Protein AF-H0EGD8-F1 (afdb_monomer)

Organism: Glarea lozoyensis (strain ATCC 74030 / MF5533) (NCBI:txid1104152)

Structure (mmCIF, N/CA/C/O backbone):
data_AF-H0EGD8-F1
#
_entry.id   AF-H0EGD8-F1
#
loop_
_atom_site.group_PDB
_atom_site.id
_atom_site.type_symbol
_atom_site.label_atom_id
_atom_site.label_alt_id
_atom_site.label_comp_id
_atom_site.label_asym_id
_atom_site.label_entity_id
_atom_site.label_seq_id
_atom_site.pdbx_PDB_ins_code
_atom_site.Cartn_x
_atom_site.Cartn_y
_atom_site.Cartn_z
_atom_site.occupancy
_atom_site.B_iso_or_equiv
_atom_site.auth_seq_id
_atom_site.auth_comp_id
_atom_site.auth_asym_id
_atom_site.auth_atom_id
_atom_site.pdbx_PDB_model_num
ATOM 1 N N . MET A 1 1 ? 21.017 7.243 -10.326 1.00 63.72 1 MET A N 1
ATOM 2 C CA . MET A 1 1 ? 20.415 5.896 -10.197 1.00 63.72 1 MET A CA 1
ATOM 3 C C . MET A 1 1 ? 19.038 5.908 -9.524 1.00 63.72 1 MET A C 1
ATOM 5 O O . MET A 1 1 ? 18.201 5.134 -9.951 1.00 63.72 1 MET A O 1
ATOM 9 N N . ALA A 1 2 ? 18.742 6.806 -8.571 1.00 82.00 2 ALA A N 1
ATOM 10 C CA . ALA A 1 2 ? 17.422 6.870 -7.914 1.00 82.00 2 ALA A CA 1
ATOM 11 C C . ALA A 1 2 ? 16.280 7.495 -8.754 1.00 82.00 2 ALA A C 1
ATOM 13 O O . ALA A 1 2 ? 15.113 7.312 -8.425 1.00 82.00 2 ALA A O 1
ATOM 14 N N . GLN A 1 3 ? 16.592 8.212 -9.843 1.00 90.56 3 GLN A N 1
ATOM 15 C CA . GLN A 1 3 ? 15.605 8.987 -10.611 1.00 90.56 3 GLN A CA 1
ATOM 16 C C . GLN A 1 3 ? 14.379 8.183 -11.094 1.00 90.56 3 GLN A C 1
ATOM 18 O O . GLN A 1 3 ? 13.272 8.695 -10.941 1.00 90.56 3 GLN A O 1
ATOM 23 N N . PRO A 1 4 ? 14.511 6.951 -11.636 1.00 91.44 4 PRO A N 1
ATOM 24 C CA . PRO A 1 4 ? 13.342 6.174 -12.057 1.00 91.44 4 PRO A CA 1
ATOM 25 C C . PRO A 1 4 ? 12.399 5.848 -10.893 1.00 91.44 4 PRO A C 1
ATOM 27 O O . PRO A 1 4 ? 11.186 5.963 -11.035 1.00 91.44 4 PRO A O 1
ATOM 30 N N . TRP A 1 5 ? 12.958 5.511 -9.726 1.00 90.44 5 TRP A N 1
ATOM 31 C CA . TRP A 1 5 ? 12.181 5.287 -8.508 1.00 90.44 5 TRP A CA 1
ATOM 32 C C . TRP A 1 5 ? 11.490 6.573 -8.041 1.00 90.44 5 TRP A C 1
ATOM 34 O O . TRP A 1 5 ? 10.281 6.550 -7.828 1.00 90.44 5 TRP A O 1
ATOM 44 N N . CYS A 1 6 ? 12.207 7.701 -7.965 1.00 90.81 6 CYS A N 1
ATOM 45 C CA . CYS A 1 6 ? 11.613 8.983 -7.574 1.00 90.81 6 CYS A CA 1
ATOM 46 C C . CYS A 1 6 ? 10.457 9.383 -8.497 1.00 90.81 6 CYS A C 1
ATOM 48 O O . CYS A 1 6 ? 9.401 9.785 -8.020 1.00 90.81 6 CYS A O 1
ATOM 50 N N . ASN A 1 7 ? 10.638 9.249 -9.814 1.00 94.44 7 ASN A N 1
ATOM 51 C CA . ASN A 1 7 ? 9.605 9.596 -10.789 1.00 94.44 7 ASN A CA 1
ATOM 52 C C . ASN A 1 7 ? 8.349 8.738 -10.612 1.00 94.44 7 ASN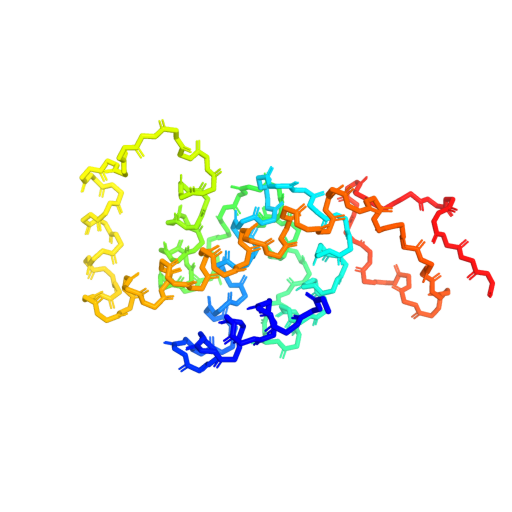 A C 1
ATOM 54 O O . ASN A 1 7 ? 7.246 9.268 -10.685 1.00 94.44 7 ASN A O 1
ATOM 58 N N . LEU A 1 8 ? 8.510 7.435 -10.355 1.00 93.81 8 LEU A N 1
ATOM 59 C CA . LEU A 1 8 ? 7.382 6.542 -10.111 1.00 93.81 8 LEU A CA 1
ATOM 60 C C . LEU A 1 8 ? 6.631 6.922 -8.827 1.00 93.81 8 LEU A C 1
ATOM 62 O O . LEU A 1 8 ? 5.413 7.040 -8.863 1.00 93.81 8 LEU A O 1
ATOM 66 N N . GLN A 1 9 ? 7.346 7.187 -7.728 1.00 90.69 9 GLN A N 1
ATOM 67 C CA . GLN A 1 9 ? 6.719 7.602 -6.466 1.00 90.69 9 GLN A CA 1
ATOM 68 C C . GLN A 1 9 ? 6.000 8.952 -6.587 1.00 90.69 9 GLN A C 1
ATOM 70 O O . GLN A 1 9 ? 4.906 9.126 -6.062 1.00 90.69 9 GLN A O 1
ATOM 75 N N . LEU A 1 10 ? 6.583 9.909 -7.314 1.00 92.25 10 LEU A N 1
ATOM 76 C CA . LEU A 1 10 ? 5.943 11.201 -7.571 1.00 92.25 10 LEU A CA 1
ATOM 77 C C . LEU A 1 10 ? 4.711 11.070 -8.473 1.00 92.25 10 LEU A C 1
ATOM 79 O O . LEU A 1 10 ? 3.752 11.809 -8.286 1.00 92.25 10 LEU A O 1
ATOM 83 N N . ALA A 1 11 ? 4.721 10.142 -9.431 1.00 94.12 11 ALA A N 1
ATOM 84 C CA . ALA A 1 11 ? 3.587 9.917 -10.323 1.00 94.12 11 ALA A CA 1
ATOM 85 C C . ALA A 1 11 ? 2.379 9.290 -9.610 1.00 94.12 11 ALA A C 1
ATOM 87 O O . ALA A 1 11 ? 1.248 9.503 -10.044 1.00 94.12 11 ALA A O 1
ATOM 88 N N . THR A 1 12 ? 2.598 8.527 -8.534 1.00 94.81 12 THR A N 1
ATOM 89 C CA . THR A 1 12 ? 1.507 7.943 -7.736 1.00 94.81 12 THR A CA 1
ATOM 90 C C . THR A 1 12 ? 1.124 8.787 -6.522 1.00 94.81 12 THR A C 1
ATOM 92 O O . THR A 1 12 ? 0.051 8.586 -5.946 1.00 94.81 12 THR A O 1
ATOM 95 N N . ALA A 1 13 ? 1.955 9.765 -6.152 1.00 89.88 13 ALA A N 1
ATOM 96 C CA . ALA A 1 13 ? 1.667 10.694 -5.071 1.00 89.88 13 ALA A CA 1
ATOM 97 C C . ALA A 1 13 ? 0.348 11.446 -5.326 1.00 89.88 13 ALA A C 1
ATOM 99 O O . ALA A 1 13 ? 0.165 12.100 -6.350 1.00 89.88 13 ALA A O 1
ATOM 100 N N . GLY A 1 14 ? -0.579 11.358 -4.371 1.00 91.62 14 GLY A N 1
ATOM 101 C CA . GLY A 1 14 ? -1.876 12.036 -4.435 1.00 91.62 14 GLY A CA 1
ATOM 102 C C . GLY A 1 14 ? -2.982 11.278 -5.175 1.00 91.62 14 GLY A C 1
ATOM 103 O O . GLY A 1 14 ? -4.112 11.757 -5.183 1.00 91.62 14 GLY A O 1
ATOM 104 N N . LEU A 1 15 ? -2.712 10.088 -5.734 1.00 96.56 15 LEU A N 1
ATOM 105 C CA . LEU A 1 15 ? -3.774 9.229 -6.283 1.00 96.56 15 LEU A CA 1
ATOM 106 C C . LEU A 1 15 ? -4.712 8.684 -5.193 1.00 96.56 15 LEU A C 1
ATOM 108 O O . LEU A 1 15 ? -5.867 8.366 -5.471 1.00 96.56 15 LEU A O 1
ATOM 112 N N . LEU A 1 16 ? -4.215 8.579 -3.959 1.00 97.75 16 LEU A N 1
ATOM 113 C CA . LEU A 1 16 ? -4.967 8.178 -2.775 1.00 97.75 16 LEU A CA 1
ATOM 114 C C . LEU A 1 16 ? -4.758 9.198 -1.645 1.00 97.75 16 LEU A C 1
ATOM 116 O O . LEU A 1 16 ? -3.670 9.776 -1.537 1.00 97.75 16 LEU A O 1
ATOM 120 N N . PRO A 1 17 ? -5.751 9.379 -0.753 1.00 97.75 17 PRO A N 1
ATOM 121 C CA . PRO A 1 17 ? -5.532 10.008 0.545 1.00 97.75 17 PRO A CA 1
ATOM 122 C C . PRO A 1 17 ? -4.379 9.326 1.305 1.00 97.75 17 PRO A C 1
ATOM 124 O O . PRO A 1 17 ? -4.236 8.107 1.192 1.00 97.75 17 PRO A O 1
ATOM 127 N N . PRO A 1 18 ? -3.599 10.048 2.133 1.00 97.38 18 PRO A N 1
ATOM 128 C CA . PRO A 1 18 ? -2.423 9.483 2.803 1.00 97.38 18 PRO A CA 1
ATOM 129 C C . PRO A 1 18 ? -2.686 8.165 3.549 1.00 97.38 18 PRO A C 1
ATOM 131 O O . PRO A 1 18 ? -1.957 7.199 3.364 1.00 97.38 18 PRO A O 1
ATOM 134 N N . VAL A 1 19 ? -3.772 8.076 4.321 1.00 97.75 19 VAL A N 1
ATOM 135 C CA . VAL A 1 19 ? -4.120 6.855 5.074 1.00 97.75 19 VAL A CA 1
ATOM 136 C C . VAL A 1 19 ? -4.495 5.671 4.167 1.00 97.75 19 VAL A C 1
ATOM 138 O O . VAL A 1 19 ? -4.216 4.513 4.475 1.00 97.75 19 VAL A O 1
ATOM 141 N N . GLU A 1 20 ? -5.093 5.944 3.008 1.00 98.56 20 GLU A N 1
ATOM 142 C CA . GLU A 1 20 ? -5.409 4.923 2.006 1.00 98.56 20 GLU A CA 1
ATOM 143 C C . GLU A 1 20 ? -4.143 4.476 1.260 1.00 98.56 20 GLU A C 1
ATOM 145 O O . GLU A 1 20 ? -3.964 3.284 1.014 1.00 98.56 20 GLU A O 1
ATOM 150 N N . ALA A 1 21 ? -3.222 5.401 0.967 1.00 98.50 21 ALA A N 1
ATOM 151 C CA . ALA A 1 21 ? -1.924 5.075 0.381 1.00 98.50 21 ALA A CA 1
ATOM 152 C C . ALA A 1 21 ? -1.105 4.155 1.300 1.00 98.50 21 ALA A C 1
ATOM 154 O O . ALA A 1 21 ? -0.549 3.162 0.833 1.00 98.50 21 ALA A O 1
ATOM 155 N N . GLU A 1 22 ? -1.096 4.426 2.608 1.00 98.62 22 GLU A N 1
ATOM 156 C CA . GLU A 1 22 ? -0.430 3.565 3.592 1.00 98.62 22 GLU A CA 1
ATOM 157 C C . GLU A 1 22 ? -1.098 2.185 3.702 1.00 98.62 22 GLU A C 1
ATOM 159 O O . GLU A 1 22 ? -0.405 1.190 3.892 1.00 98.62 22 GLU A O 1
ATOM 164 N N . SER A 1 23 ? -2.410 2.066 3.453 1.00 98.75 23 SER A N 1
ATOM 165 C CA . SER A 1 23 ? -3.067 0.748 3.367 1.00 98.75 23 SER A CA 1
ATOM 166 C C . SER A 1 23 ? -2.477 -0.112 2.242 1.00 98.75 23 SER A C 1
ATOM 168 O O . SER A 1 23 ? -2.235 -1.306 2.428 1.00 98.75 23 SER A O 1
ATOM 170 N N . ALA A 1 24 ? -2.200 0.497 1.083 1.00 98.81 24 ALA A N 1
ATOM 171 C CA . ALA A 1 24 ? -1.570 -0.192 -0.042 1.00 98.81 24 ALA A CA 1
ATOM 172 C C . ALA A 1 24 ? -0.120 -0.581 0.275 1.00 98.81 24 ALA A C 1
ATOM 174 O O . ALA A 1 24 ? 0.308 -1.692 -0.039 1.00 98.81 24 ALA A O 1
ATOM 175 N N . VAL A 1 25 ? 0.632 0.319 0.915 1.00 98.62 25 VAL A N 1
ATOM 176 C CA . VAL A 1 25 ? 2.036 0.085 1.273 1.00 98.62 25 VAL A CA 1
ATOM 177 C C . VAL A 1 25 ? 2.168 -1.032 2.309 1.00 98.62 25 VAL A C 1
ATOM 179 O O . VAL A 1 25 ? 2.928 -1.975 2.089 1.00 98.62 25 VAL A O 1
ATOM 182 N N . LEU A 1 26 ? 1.388 -0.988 3.392 1.00 98.75 26 LEU A N 1
ATOM 183 C CA . LEU A 1 26 ? 1.389 -2.027 4.425 1.00 98.75 26 LEU A CA 1
ATOM 184 C C . LEU A 1 26 ? 0.990 -3.397 3.857 1.00 98.75 26 LEU A C 1
ATOM 186 O O . LEU A 1 26 ? 1.586 -4.409 4.225 1.00 98.75 26 LEU A O 1
ATOM 190 N N . GLY A 1 27 ? 0.054 -3.435 2.901 1.00 98.75 27 GLY A N 1
ATOM 191 C CA . GLY A 1 27 ? -0.316 -4.668 2.200 1.00 98.75 27 GLY A CA 1
ATOM 192 C C . GLY A 1 27 ? 0.820 -5.264 1.364 1.00 98.75 27 GLY A C 1
ATOM 193 O O . GLY A 1 27 ? 0.989 -6.479 1.333 1.00 98.75 27 GLY A O 1
ATOM 194 N N . VAL A 1 28 ? 1.651 -4.432 0.731 1.00 98.75 28 VAL A N 1
ATOM 195 C CA . VAL A 1 28 ? 2.858 -4.909 0.035 1.00 98.75 28 VAL A CA 1
ATOM 196 C C . VAL A 1 28 ? 3.943 -5.338 1.030 1.00 98.75 28 VAL A C 1
ATOM 198 O O . VAL A 1 28 ? 4.626 -6.346 0.816 1.00 98.75 28 VAL A O 1
ATOM 201 N N . LEU A 1 29 ? 4.125 -4.600 2.127 1.00 98.31 29 LEU A N 1
ATOM 202 C CA . LEU A 1 29 ? 5.151 -4.885 3.135 1.00 98.31 29 LEU A CA 1
ATOM 203 C C . LEU A 1 29 ? 4.894 -6.174 3.913 1.00 98.31 29 LEU A C 1
ATOM 205 O O . LEU A 1 29 ? 5.859 -6.873 4.223 1.00 98.31 29 LEU A O 1
ATOM 209 N N . SER A 1 30 ? 3.632 -6.535 4.155 1.00 98.44 30 SER A N 1
ATOM 210 C CA . SER A 1 30 ? 3.282 -7.803 4.812 1.00 98.44 30 SER A CA 1
ATOM 211 C C . SER A 1 30 ? 3.780 -9.033 4.037 1.00 98.44 30 SER A C 1
ATOM 213 O O . SER A 1 30 ? 4.081 -10.074 4.624 1.00 98.44 30 SER A O 1
ATOM 215 N N . ILE A 1 31 ? 3.944 -8.896 2.715 1.00 98.38 31 ILE A N 1
ATOM 216 C CA . ILE A 1 31 ? 4.435 -9.952 1.823 1.00 98.38 31 ILE A CA 1
ATOM 217 C C . ILE A 1 31 ? 5.934 -9.829 1.556 1.00 98.38 31 ILE A C 1
ATOM 219 O O . ILE A 1 31 ? 6.662 -10.816 1.640 1.00 98.38 31 ILE A O 1
ATOM 223 N N . THR A 1 32 ? 6.407 -8.628 1.227 1.00 96.75 32 THR A N 1
ATOM 224 C CA . THR A 1 32 ? 7.797 -8.403 0.793 1.00 96.75 32 THR A CA 1
ATOM 225 C C . THR A 1 32 ? 8.795 -8.323 1.940 1.00 96.75 32 THR A C 1
ATOM 227 O O . THR A 1 32 ? 9.980 -8.563 1.718 1.00 96.75 32 THR A O 1
ATOM 230 N N . ARG A 1 33 ? 8.335 -7.987 3.152 1.00 94.56 33 ARG A N 1
ATOM 231 C CA . ARG A 1 33 ? 9.147 -7.887 4.374 1.00 94.56 33 ARG A CA 1
ATOM 232 C C . ARG A 1 33 ? 10.378 -6.986 4.240 1.00 94.56 33 ARG A C 1
ATOM 234 O O . ARG A 1 33 ? 11.413 -7.257 4.842 1.00 94.56 33 ARG A O 1
ATOM 241 N N . ALA A 1 34 ? 10.266 -5.907 3.463 1.00 93.38 34 ALA A N 1
ATOM 242 C CA . ALA A 1 34 ? 11.344 -4.935 3.332 1.00 93.38 34 ALA A CA 1
ATOM 243 C C . ALA A 1 34 ? 11.552 -4.172 4.642 1.00 93.38 34 ALA A C 1
ATOM 245 O O . ALA A 1 34 ? 10.782 -3.270 4.959 1.00 93.38 34 ALA A O 1
ATOM 246 N N . VAL A 1 35 ? 12.597 -4.533 5.393 1.00 89.88 35 VAL A N 1
ATOM 247 C CA . VAL A 1 35 ? 12.835 -4.096 6.782 1.00 89.88 35 VAL A CA 1
ATOM 248 C C . VAL A 1 35 ? 12.874 -2.571 6.915 1.00 89.88 35 VAL A C 1
ATOM 250 O O . VAL A 1 35 ? 12.144 -2.003 7.728 1.00 89.88 35 VAL A O 1
ATOM 253 N N . TYR A 1 36 ? 13.636 -1.884 6.058 1.00 87.12 36 TYR A N 1
ATOM 254 C CA . TYR A 1 36 ? 13.643 -0.418 6.039 1.00 87.12 36 TYR A CA 1
ATO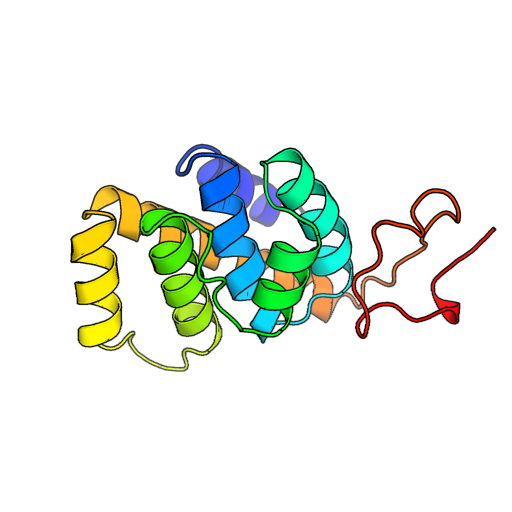M 255 C C . TYR A 1 36 ? 12.262 0.170 5.704 1.00 87.12 36 TYR A C 1
ATOM 257 O O . TYR A 1 36 ? 11.832 1.151 6.309 1.00 87.12 36 TYR A O 1
ATOM 265 N N . GLY A 1 37 ? 11.546 -0.450 4.760 1.00 93.56 37 GLY A N 1
ATOM 266 C CA . GLY A 1 37 ? 10.194 -0.047 4.381 1.00 93.56 37 GLY A CA 1
ATOM 267 C C . GLY A 1 37 ? 9.207 -0.190 5.539 1.00 93.56 37 GLY A C 1
ATOM 268 O O . GLY A 1 37 ? 8.441 0.734 5.784 1.00 93.56 37 GLY A O 1
ATOM 269 N N . ILE A 1 38 ? 9.278 -1.292 6.295 1.00 94.25 38 ILE A N 1
ATOM 270 C CA . ILE A 1 38 ? 8.482 -1.524 7.508 1.00 94.25 38 ILE A CA 1
ATOM 271 C C . ILE A 1 38 ? 8.721 -0.413 8.527 1.00 94.25 38 ILE A C 1
ATOM 273 O O . ILE A 1 38 ? 7.760 0.189 9.000 1.00 94.25 38 ILE A O 1
ATOM 277 N N . TYR A 1 39 ? 9.981 -0.095 8.830 1.00 90.44 39 TYR A N 1
ATOM 278 C CA . TYR A 1 39 ? 10.313 0.988 9.756 1.00 90.44 39 TYR A CA 1
ATOM 279 C C . TYR A 1 39 ? 9.740 2.338 9.293 1.00 90.44 39 TYR A C 1
ATOM 281 O O . TYR A 1 39 ? 9.002 2.993 10.031 1.00 90.44 39 TYR A O 1
ATOM 289 N N . ALA A 1 40 ? 10.038 2.742 8.054 1.00 92.50 40 ALA A N 1
ATOM 290 C CA . ALA A 1 40 ? 9.626 4.042 7.536 1.00 92.50 40 ALA A CA 1
ATOM 291 C C . ALA A 1 40 ? 8.096 4.174 7.471 1.00 92.50 40 ALA A C 1
ATOM 293 O O . ALA A 1 40 ? 7.538 5.184 7.906 1.00 92.50 40 ALA A O 1
ATOM 294 N N . HIS A 1 41 ? 7.409 3.142 6.979 1.00 95.94 41 HIS A N 1
ATOM 295 C CA . HIS A 1 41 ? 5.961 3.177 6.797 1.00 95.94 41 HIS A CA 1
ATOM 296 C C . HIS A 1 41 ? 5.169 2.882 8.064 1.00 95.94 41 HIS A C 1
ATOM 298 O O . HIS A 1 41 ? 4.013 3.277 8.137 1.00 95.94 41 HIS A O 1
ATOM 304 N N . THR A 1 42 ? 5.782 2.332 9.115 1.00 95.88 42 THR A N 1
ATOM 305 C CA . THR A 1 42 ? 5.163 2.352 10.450 1.00 95.88 42 THR A CA 1
ATOM 306 C C . THR A 1 42 ? 4.968 3.795 10.917 1.00 95.88 42 THR A C 1
ATOM 308 O O . THR A 1 42 ? 3.862 4.193 11.282 1.00 95.88 42 THR A O 1
ATOM 311 N N . ILE A 1 43 ? 6.015 4.621 10.808 1.00 93.94 43 ILE A N 1
ATOM 312 C CA . ILE A 1 43 ? 5.962 6.037 11.200 1.00 93.94 43 ILE A CA 1
ATOM 313 C C . ILE A 1 43 ? 4.962 6.810 10.327 1.00 93.94 43 ILE A C 1
ATOM 315 O O . ILE A 1 43 ? 4.198 7.632 10.838 1.00 93.94 43 ILE A O 1
ATOM 319 N N . LEU A 1 44 ? 4.967 6.579 9.009 1.00 96.00 44 LEU A N 1
ATOM 320 C CA . LEU A 1 44 ? 4.066 7.277 8.085 1.00 96.00 44 LEU A CA 1
ATOM 321 C C . LEU A 1 44 ? 2.604 6.852 8.262 1.00 96.00 44 LEU A C 1
ATOM 323 O O . LEU A 1 44 ? 1.739 7.724 8.321 1.00 96.00 44 LEU A O 1
ATOM 327 N N . ALA A 1 45 ? 2.329 5.559 8.443 1.00 97.69 45 ALA A N 1
ATOM 328 C CA . ALA A 1 45 ? 0.991 5.050 8.727 1.00 97.69 45 ALA A CA 1
ATOM 329 C C . ALA A 1 45 ? 0.410 5.647 10.014 1.00 97.69 45 ALA A C 1
ATOM 331 O O . ALA A 1 45 ? -0.739 6.096 10.019 1.00 97.69 45 ALA A O 1
ATOM 332 N N . GLN A 1 46 ? 1.211 5.748 11.080 1.00 97.50 46 GLN A N 1
ATOM 333 C CA . GLN A 1 46 ? 0.770 6.388 12.321 1.00 97.50 46 GLN A CA 1
ATOM 334 C C . GLN A 1 46 ? 0.485 7.880 12.137 1.00 97.50 46 GLN A C 1
ATOM 336 O O . GLN A 1 46 ? -0.544 8.377 12.591 1.00 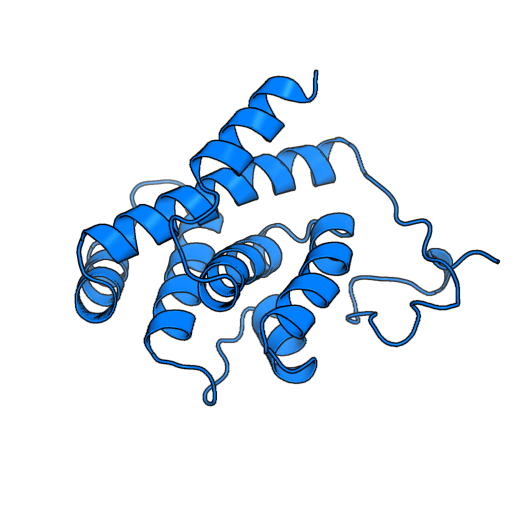97.50 46 GLN A O 1
ATOM 341 N N . LYS A 1 47 ? 1.348 8.601 11.409 1.00 96.44 47 LYS A N 1
ATOM 342 C CA . LYS A 1 47 ? 1.102 10.012 11.058 1.00 96.44 47 LYS A CA 1
ATOM 343 C C . LYS A 1 47 ? -0.145 10.196 10.192 1.00 96.44 47 LYS A C 1
ATOM 345 O O . LYS A 1 47 ? -0.786 11.239 10.279 1.00 96.44 47 LYS A O 1
ATOM 350 N N . ALA A 1 48 ? -0.480 9.207 9.367 1.00 96.81 48 ALA A N 1
ATOM 351 C CA . ALA A 1 48 ? -1.676 9.209 8.534 1.00 96.81 48 ALA A CA 1
ATOM 352 C C . ALA A 1 48 ? -2.959 8.843 9.305 1.00 96.81 48 ALA A C 1
ATOM 354 O O . ALA A 1 48 ? -4.050 9.070 8.785 1.00 96.81 48 ALA A O 1
ATOM 355 N N . GLY A 1 49 ? -2.843 8.325 10.534 1.00 96.62 49 GLY A N 1
ATOM 356 C CA . GLY A 1 49 ? -3.968 8.090 11.442 1.00 96.62 49 GLY A CA 1
ATOM 357 C C . GLY A 1 49 ? -4.187 6.638 11.874 1.00 96.62 49 GLY A C 1
ATOM 358 O O . GLY A 1 49 ? -5.149 6.389 12.595 1.00 96.62 49 GLY A O 1
ATOM 359 N N . PHE A 1 50 ? -3.333 5.689 11.475 1.00 98.00 50 PHE A N 1
ATOM 360 C CA . PHE A 1 50 ? -3.398 4.325 12.010 1.00 98.00 50 PHE A CA 1
ATOM 361 C C . PHE A 1 50 ? -2.855 4.251 13.440 1.00 98.00 50 PHE A C 1
ATOM 363 O O . PHE A 1 50 ? -1.900 4.939 13.806 1.00 98.00 50 PHE A O 1
ATOM 370 N N . THR A 1 51 ? -3.422 3.368 14.257 1.00 97.12 51 THR A N 1
ATOM 371 C CA . THR A 1 51 ? -2.799 2.990 15.530 1.00 97.12 51 THR A CA 1
ATOM 372 C C . THR A 1 51 ? -1.628 2.037 15.283 1.00 97.12 51 THR A C 1
ATOM 374 O O . THR A 1 51 ? -1.563 1.364 14.253 1.00 97.12 51 THR A O 1
ATOM 377 N N . LEU A 1 52 ? -0.703 1.927 16.245 1.00 94.88 52 LEU A N 1
ATOM 378 C CA . LEU A 1 52 ? 0.390 0.952 16.139 1.00 94.88 52 LEU A CA 1
ATOM 379 C C . LEU A 1 52 ? -0.148 -0.483 16.019 1.00 94.88 52 LEU A C 1
ATOM 381 O O . LEU A 1 52 ? 0.325 -1.232 15.176 1.00 94.88 52 LEU A O 1
ATOM 385 N N . SER A 1 53 ? -1.187 -0.836 16.783 1.00 96.25 53 SER A N 1
ATOM 386 C CA . SER A 1 53 ? -1.784 -2.176 16.735 1.00 96.25 53 SER A CA 1
ATOM 387 C C . SER A 1 53 ? -2.399 -2.509 15.372 1.00 96.25 53 SER A C 1
ATOM 389 O O . SER A 1 53 ? -2.313 -3.649 14.923 1.00 96.25 53 SER A O 1
ATOM 391 N N . GLN A 1 54 ? -2.993 -1.525 14.687 1.00 98.12 54 GLN A N 1
ATOM 392 C CA . GLN A 1 54 ? -3.487 -1.699 13.318 1.00 98.12 54 GLN A CA 1
ATOM 393 C C . GLN A 1 54 ? -2.333 -1.935 12.343 1.00 98.12 54 GLN A C 1
ATOM 395 O O . GLN A 1 54 ? -2.409 -2.846 11.521 1.00 98.12 54 GLN A O 1
ATOM 400 N N . VAL A 1 55 ? -1.250 -1.160 12.460 1.00 98.00 55 VAL A N 1
ATOM 401 C CA . VAL A 1 55 ? -0.049 -1.336 11.632 1.00 98.00 55 VAL A CA 1
ATOM 402 C C . VAL A 1 55 ? 0.566 -2.720 11.845 1.00 98.00 55 VAL A C 1
ATOM 404 O O . VAL A 1 55 ? 0.849 -3.415 10.872 1.00 98.00 55 VAL A O 1
ATOM 407 N N . GLU A 1 56 ? 0.731 -3.150 13.097 1.00 96.38 56 GLU A N 1
ATOM 408 C CA . GLU A 1 56 ? 1.271 -4.468 13.443 1.00 96.38 56 GLU A CA 1
ATOM 409 C C . GLU A 1 56 ? 0.420 -5.605 12.863 1.00 96.38 56 GLU A C 1
ATOM 411 O O . GLU A 1 56 ? 0.966 -6.516 12.240 1.00 96.38 56 GLU A O 1
ATOM 416 N N . ALA A 1 57 ? -0.909 -5.523 12.990 1.00 97.62 57 ALA A N 1
ATOM 417 C CA . ALA A 1 57 ? -1.826 -6.495 12.397 1.00 97.62 57 ALA A CA 1
ATOM 418 C C . ALA A 1 57 ? -1.704 -6.535 10.862 1.00 97.62 57 ALA A C 1
ATOM 420 O O . ALA A 1 57 ? -1.536 -7.605 10.277 1.00 97.62 57 ALA A O 1
ATOM 421 N N . MET A 1 58 ? -1.685 -5.372 10.204 1.00 98.50 58 MET A N 1
ATOM 422 C CA . MET A 1 58 ? -1.533 -5.283 8.746 1.00 98.50 58 MET A CA 1
ATOM 423 C C . MET A 1 58 ? -0.198 -5.858 8.265 1.00 98.50 58 MET A C 1
ATOM 425 O O . MET A 1 58 ? -0.162 -6.585 7.273 1.00 98.50 58 MET A O 1
ATOM 429 N N . LEU A 1 59 ? 0.898 -5.606 8.984 1.00 97.94 59 LEU A N 1
ATOM 430 C CA . LEU A 1 59 ? 2.215 -6.175 8.681 1.00 97.94 59 LEU A CA 1
ATOM 431 C C . LEU A 1 59 ? 2.300 -7.684 8.952 1.00 97.94 59 LEU A C 1
ATOM 433 O O . LEU A 1 59 ? 3.094 -8.372 8.307 1.00 97.94 59 LEU A O 1
ATOM 437 N N . ALA A 1 60 ? 1.480 -8.212 9.863 1.00 95.94 60 ALA A N 1
ATOM 438 C CA . ALA A 1 60 ? 1.297 -9.651 10.050 1.00 95.94 60 ALA A CA 1
ATOM 439 C C . ALA A 1 60 ? 0.471 -10.302 8.920 1.00 95.94 60 ALA A C 1
ATOM 441 O O . ALA A 1 60 ? 0.446 -11.527 8.807 1.00 95.94 60 ALA A O 1
ATOM 442 N N . GLY A 1 61 ? -0.144 -9.495 8.047 1.00 94.94 61 GLY A N 1
ATOM 443 C CA . GLY A 1 61 ? -1.015 -9.945 6.961 1.00 94.94 61 GLY A CA 1
ATOM 444 C C . GLY A 1 61 ? -2.500 -9.962 7.330 1.00 94.94 61 GLY A C 1
ATOM 445 O O . GLY A 1 61 ? -3.326 -10.319 6.488 1.00 94.94 61 GLY A O 1
ATOM 446 N N . ASP A 1 62 ? -2.848 -9.545 8.546 1.00 97.25 62 ASP A N 1
ATOM 447 C CA . ASP A 1 62 ? -4.223 -9.476 9.022 1.00 97.25 62 ASP A CA 1
ATOM 448 C C . ASP A 1 62 ? -4.865 -8.143 8.634 1.00 97.25 62 ASP A C 1
ATOM 450 O O . ASP A 1 62 ? -4.239 -7.088 8.651 1.00 97.25 62 ASP A O 1
ATOM 454 N N . CYS A 1 63 ? -6.152 -8.168 8.296 1.00 96.88 63 CYS A N 1
ATOM 455 C CA . CYS A 1 63 ? -6.912 -6.947 8.056 1.00 96.88 63 CYS A CA 1
ATOM 456 C C . CYS A 1 63 ? -7.666 -6.565 9.339 1.00 96.88 63 CYS A C 1
ATOM 458 O O . CYS A 1 63 ? -8.591 -7.298 9.703 1.00 96.88 63 CYS A O 1
ATOM 460 N N . PRO A 1 64 ? -7.341 -5.436 9.999 1.00 96.25 64 PRO A N 1
ATOM 461 C CA . PRO A 1 64 ? -8.073 -4.985 11.178 1.00 96.25 64 PRO A CA 1
ATOM 462 C C . PRO A 1 64 ? -9.570 -4.816 10.888 1.00 96.25 64 PRO A C 1
ATOM 464 O O . PRO A 1 64 ? -9.963 -4.461 9.775 1.00 96.25 64 PRO A O 1
ATOM 467 N N . SER A 1 65 ? -10.419 -5.072 11.884 1.00 94.31 65 SER A N 1
ATOM 468 C CA . SER A 1 65 ? -11.875 -4.908 11.758 1.00 94.31 65 SER A CA 1
ATOM 469 C C . SER A 1 65 ? -12.351 -3.477 12.017 1.00 94.31 65 SER A C 1
ATOM 471 O O . SER A 1 65 ? -13.501 -3.157 11.737 1.00 94.31 65 SER A O 1
ATOM 473 N N . ASP A 1 66 ? -11.494 -2.636 12.593 1.00 95.31 66 ASP A N 1
ATOM 474 C CA . ASP A 1 66 ? -11.781 -1.270 13.039 1.00 95.31 66 ASP A CA 1
ATOM 475 C C . ASP A 1 66 ? -11.213 -0.188 12.097 1.00 95.31 66 ASP A C 1
ATOM 477 O O . ASP A 1 66 ? -11.133 0.983 12.464 1.00 95.31 66 ASP A O 1
ATOM 481 N N . ILE A 1 67 ? -10.853 -0.571 10.867 1.00 97.81 67 ILE A N 1
ATOM 482 C CA . ILE A 1 67 ? -10.492 0.339 9.770 1.00 97.81 67 ILE A CA 1
ATOM 483 C C . ILE A 1 67 ? -11.662 0.488 8.789 1.00 97.81 67 ILE A C 1
ATOM 485 O O . ILE A 1 67 ? -12.609 -0.299 8.792 1.00 97.81 67 ILE A O 1
ATOM 489 N N . THR A 1 68 ? -11.617 1.503 7.928 1.00 98.44 68 THR A N 1
ATOM 490 C CA . THR A 1 68 ? -12.693 1.738 6.959 1.00 98.44 68 THR A CA 1
ATOM 491 C C . THR A 1 68 ? -12.740 0.648 5.888 1.00 98.44 68 THR A C 1
ATOM 493 O O . THR A 1 68 ? -11.737 0.007 5.564 1.00 98.44 68 THR A O 1
ATOM 496 N N . GLU A 1 69 ? -13.907 0.475 5.267 1.00 98.25 69 GLU A N 1
ATOM 497 C CA . GLU A 1 69 ? -14.093 -0.488 4.177 1.00 98.25 69 GLU A CA 1
ATOM 498 C C . GLU A 1 69 ? -13.136 -0.222 3.003 1.00 98.25 69 GLU A C 1
ATOM 500 O O . GLU A 1 69 ? -12.550 -1.153 2.451 1.00 98.25 69 GLU A O 1
ATOM 505 N N . ARG A 1 70 ? -12.893 1.056 2.678 1.00 98.56 70 ARG A N 1
ATOM 506 C CA . ARG A 1 70 ? -11.938 1.455 1.636 1.00 98.56 70 ARG A CA 1
ATOM 507 C C . ARG A 1 70 ? -10.501 1.078 1.996 1.00 98.56 70 ARG A C 1
ATOM 509 O O . ARG A 1 70 ? -9.813 0.494 1.164 1.00 98.56 70 ARG A O 1
ATOM 516 N N . GLN A 1 71 ? -10.063 1.349 3.228 1.00 98.75 71 GLN A N 1
ATOM 517 C CA . GLN A 1 71 ? -8.733 0.950 3.713 1.00 98.75 71 GLN A CA 1
ATOM 518 C C . GLN A 1 71 ? -8.565 -0.576 3.656 1.00 98.75 71 GLN A C 1
ATOM 520 O O . GLN A 1 71 ? -7.566 -1.073 3.137 1.00 98.75 71 GLN A O 1
ATOM 525 N N . SER A 1 72 ? -9.585 -1.322 4.100 1.00 98.75 72 SER A N 1
ATOM 526 C CA . SER A 1 72 ? -9.615 -2.788 4.036 1.00 98.75 72 SER A CA 1
ATOM 527 C C . SER A 1 72 ? -9.503 -3.309 2.601 1.00 98.75 72 SER A C 1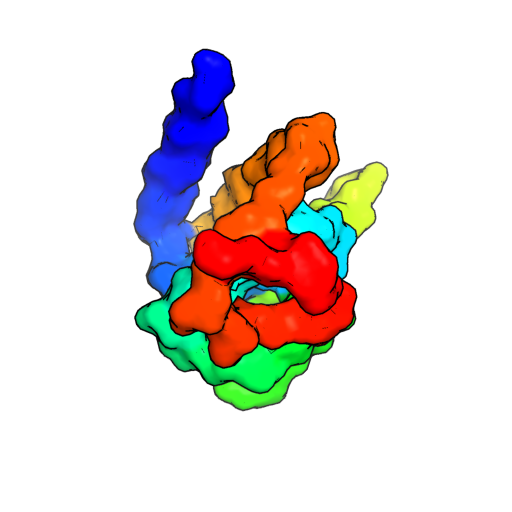
ATOM 529 O O . SER A 1 72 ? -8.687 -4.192 2.328 1.00 98.75 72 SER A O 1
ATOM 531 N N . ALA A 1 73 ? -10.287 -2.756 1.671 1.00 98.75 73 ALA A N 1
ATOM 532 C CA . ALA A 1 73 ? -10.274 -3.158 0.267 1.00 98.75 73 ALA A CA 1
ATOM 533 C C . ALA A 1 73 ? -8.912 -2.896 -0.394 1.00 98.75 73 ALA A C 1
ATOM 535 O O . ALA A 1 73 ? -8.392 -3.766 -1.092 1.00 98.75 73 ALA A O 1
ATOM 536 N N . ILE A 1 74 ? -8.303 -1.735 -0.131 1.00 98.88 74 ILE A N 1
ATOM 537 C CA . ILE A 1 74 ? -6.979 -1.377 -0.660 1.00 98.88 74 ILE A CA 1
ATOM 538 C C . ILE A 1 74 ? -5.901 -2.313 -0.108 1.00 98.88 74 ILE A C 1
ATOM 540 O O . ILE A 1 74 ? -5.112 -2.854 -0.882 1.00 98.88 74 ILE A O 1
ATOM 544 N N . PHE A 1 75 ? -5.884 -2.544 1.207 1.00 98.88 75 PHE A N 1
ATOM 545 C CA . PHE A 1 75 ? -4.929 -3.451 1.843 1.00 98.88 75 PHE A CA 1
ATOM 546 C C . PHE A 1 75 ? -5.026 -4.871 1.270 1.00 98.88 75 PHE A C 1
ATOM 548 O O . PHE A 1 75 ? -4.025 -5.431 0.823 1.00 98.88 75 PHE A O 1
ATOM 555 N N . LYS A 1 76 ? -6.237 -5.439 1.216 1.00 98.62 76 LYS A N 1
ATOM 556 C CA . LYS A 1 76 ? -6.472 -6.793 0.687 1.00 98.62 76 LYS A CA 1
ATOM 557 C C . LYS A 1 76 ? -6.051 -6.912 -0.776 1.00 98.62 76 LYS A C 1
ATOM 559 O O . LYS A 1 76 ? -5.393 -7.887 -1.142 1.00 98.62 76 LYS A O 1
ATOM 564 N N . LEU A 1 77 ? -6.384 -5.918 -1.602 1.00 98.75 77 LEU A N 1
ATOM 565 C CA . LEU A 1 77 ? -5.957 -5.879 -2.999 1.00 98.75 77 LEU A CA 1
ATOM 566 C C . LEU A 1 77 ? -4.426 -5.839 -3.109 1.00 98.75 77 LEU A C 1
ATOM 568 O O . LEU A 1 77 ? -3.849 -6.612 -3.871 1.00 98.75 77 LEU A O 1
ATOM 572 N N . ALA A 1 78 ? -3.760 -4.994 -2.321 1.00 98.75 78 ALA A N 1
ATOM 573 C CA . ALA A 1 78 ? -2.305 -4.873 -2.316 1.00 98.75 78 ALA A CA 1
ATOM 574 C C . ALA A 1 78 ? -1.603 -6.182 -1.917 1.00 98.75 78 ALA A C 1
ATOM 576 O O . ALA A 1 78 ? -0.648 -6.588 -2.581 1.00 98.75 78 ALA A O 1
ATOM 577 N N . VAL A 1 79 ? -2.118 -6.882 -0.899 1.00 98.69 79 VAL A N 1
ATOM 578 C CA . VAL A 1 79 ? -1.639 -8.216 -0.495 1.00 98.69 79 VAL A CA 1
ATOM 579 C C . VAL A 1 79 ? -1.722 -9.201 -1.665 1.00 98.69 79 VAL A C 1
ATOM 581 O O . VAL A 1 79 ? -0.742 -9.881 -1.976 1.00 98.69 79 VAL A O 1
ATOM 584 N N . LYS A 1 80 ? -2.868 -9.257 -2.359 1.00 98.19 80 LYS A N 1
ATOM 585 C CA . LYS A 1 80 ? -3.056 -10.142 -3.522 1.00 98.19 80 LYS A CA 1
ATOM 586 C C . LYS A 1 80 ? -2.099 -9.807 -4.661 1.00 98.19 80 LYS A C 1
ATOM 588 O O . LYS A 1 80 ? -1.485 -10.713 -5.222 1.00 98.19 80 LYS A O 1
ATOM 593 N N . LEU A 1 81 ? -1.943 -8.522 -4.980 1.00 98.38 81 LEU A N 1
ATOM 594 C CA . LEU A 1 81 ? -1.022 -8.056 -6.018 1.00 98.38 81 LEU A CA 1
ATOM 595 C C . LEU A 1 81 ? 0.430 -8.434 -5.697 1.00 98.38 81 LEU A C 1
ATOM 597 O O . LEU A 1 81 ? 1.146 -8.883 -6.587 1.00 98.38 81 LEU A O 1
ATOM 601 N N . ALA A 1 82 ? 0.853 -8.317 -4.436 1.00 98.25 82 ALA A N 1
ATOM 602 C CA . ALA A 1 82 ? 2.208 -8.670 -4.012 1.00 98.25 82 ALA A CA 1
ATOM 603 C C . ALA A 1 82 ? 2.488 -10.189 -4.044 1.00 98.25 82 ALA A C 1
ATOM 605 O O . ALA A 1 82 ? 3.633 -10.600 -4.222 1.00 98.25 82 ALA A O 1
ATOM 606 N N . GLN A 1 83 ? 1.462 -11.035 -3.895 1.00 97.50 83 GLN A N 1
ATOM 607 C CA . GLN A 1 83 ? 1.574 -12.504 -3.959 1.00 97.50 83 GLN A CA 1
ATOM 608 C C . GLN A 1 83 ? 1.516 -13.070 -5.387 1.00 97.50 83 GLN A C 1
ATOM 610 O O . GLN A 1 83 ? 1.841 -14.238 -5.621 1.00 97.50 83 GLN A O 1
ATOM 615 N N . MET A 1 84 ? 1.047 -12.264 -6.333 1.00 94.44 84 MET A N 1
ATOM 616 C CA . MET A 1 84 ? 0.671 -12.683 -7.673 1.00 94.44 84 MET A CA 1
ATOM 617 C C . MET A 1 84 ? 1.848 -13.271 -8.473 1.00 94.44 84 MET A C 1
ATOM 619 O O . MET A 1 84 ? 2.946 -12.723 -8.510 1.00 94.44 84 MET A O 1
ATOM 623 N N . ARG A 1 85 ? 1.593 -14.379 -9.182 1.00 93.62 85 ARG A N 1
ATOM 624 C CA . ARG A 1 85 ? 2.499 -14.974 -10.192 1.00 93.62 85 ARG A CA 1
ATOM 625 C C . ARG A 1 85 ? 1.822 -15.166 -11.559 1.00 93.62 85 ARG A C 1
ATOM 627 O O . ARG A 1 85 ? 2.275 -15.961 -12.375 1.00 93.62 85 ARG A O 1
ATOM 634 N N . GLY A 1 86 ? 0.709 -14.471 -11.785 1.00 94.50 86 GLY A N 1
ATOM 635 C CA . GLY A 1 86 ? -0.175 -14.598 -12.947 1.00 94.50 86 GLY A CA 1
ATOM 636 C C . GLY A 1 86 ? -1.192 -13.451 -12.970 1.00 94.50 86 GLY A C 1
ATOM 637 O O . GLY A 1 86 ? -0.890 -12.403 -12.424 1.00 94.50 86 GLY A O 1
ATOM 638 N N . PRO A 1 87 ? -2.372 -13.590 -13.584 1.00 96.50 87 PRO A N 1
ATOM 639 C CA . PRO A 1 87 ? -3.426 -12.579 -13.486 1.00 96.50 87 PRO A CA 1
ATOM 640 C C . PRO A 1 87 ? -4.034 -12.500 -12.075 1.00 96.50 87 PRO A C 1
ATOM 642 O O . PRO A 1 87 ? -4.129 -13.518 -11.387 1.00 96.50 87 PRO A O 1
ATOM 645 N N . LEU A 1 88 ? -4.506 -11.314 -11.677 1.00 96.56 88 LEU A N 1
ATOM 646 C CA . LEU A 1 88 ? -5.374 -11.160 -10.506 1.00 96.56 88 LEU A CA 1
ATOM 647 C C . LEU A 1 88 ? -6.711 -11.860 -10.777 1.00 96.56 88 LEU A C 1
ATOM 649 O O . LEU A 1 88 ? -7.278 -11.729 -11.865 1.00 96.56 88 LEU A O 1
ATOM 653 N N . ASP A 1 89 ? -7.217 -12.602 -9.796 1.00 95.19 89 ASP A N 1
ATOM 654 C CA . ASP A 1 89 ? -8.490 -13.292 -9.942 1.00 95.19 89 ASP A CA 1
ATOM 655 C C . ASP A 1 89 ? -9.667 -12.301 -9.993 1.00 95.19 89 ASP A C 1
ATOM 657 O O . ASP A 1 89 ? -9.657 -11.231 -9.378 1.00 95.19 89 ASP A O 1
ATOM 661 N N . SER A 1 90 ? -10.706 -12.669 -10.746 1.00 96.50 90 SER A N 1
ATOM 662 C CA . SER A 1 90 ? -11.860 -11.789 -10.957 1.00 96.50 90 SER A CA 1
ATOM 663 C C . SER A 1 90 ? -12.644 -11.486 -9.679 1.00 96.50 90 SER A C 1
ATOM 665 O O . SER A 1 90 ? -13.280 -10.439 -9.615 1.00 96.50 90 SER A O 1
ATOM 667 N N . VAL A 1 91 ? -12.598 -12.358 -8.664 1.00 97.31 91 VAL A N 1
ATOM 668 C CA . VAL A 1 91 ? -13.326 -12.144 -7.406 1.00 97.31 91 VAL A CA 1
ATOM 669 C C . VAL A 1 91 ? -12.663 -11.002 -6.643 1.00 97.31 91 VAL A C 1
ATOM 671 O O . VAL A 1 91 ? -13.315 -9.990 -6.401 1.00 97.31 91 VAL A O 1
ATOM 674 N N . SER A 1 92 ? -11.352 -11.093 -6.403 1.00 96.50 92 SER A N 1
ATOM 675 C CA . SER A 1 92 ? -10.569 -10.045 -5.739 1.00 96.50 92 SER A CA 1
ATOM 676 C C . SER A 1 92 ? -10.674 -8.698 -6.466 1.00 96.50 92 SER A C 1
ATOM 678 O O . SER A 1 92 ? -10.816 -7.652 -5.831 1.00 96.50 92 SER A O 1
ATOM 680 N N . PHE A 1 93 ? -10.629 -8.701 -7.805 1.00 97.81 93 PHE A N 1
ATOM 681 C CA . PHE A 1 93 ? -10.777 -7.470 -8.586 1.00 97.81 93 PHE A CA 1
ATOM 682 C C . PHE A 1 93 ? -12.178 -6.859 -8.447 1.00 97.81 93 PHE A C 1
ATOM 684 O O . PHE A 1 93 ? -12.302 -5.653 -8.234 1.00 97.81 93 PHE A O 1
ATOM 691 N N . ASN A 1 94 ? -13.233 -7.672 -8.550 1.00 98.44 94 ASN A N 1
ATOM 692 C CA . ASN A 1 94 ? -14.612 -7.192 -8.468 1.00 98.44 94 ASN A CA 1
ATOM 693 C C . ASN A 1 94 ? -14.977 -6.702 -7.060 1.00 98.44 94 ASN A C 1
ATOM 695 O O . ASN A 1 94 ? -15.675 -5.698 -6.941 1.00 98.44 94 ASN A O 1
ATOM 699 N N . GLU A 1 95 ? -14.479 -7.355 -6.008 1.00 98.06 95 GLU A N 1
ATOM 700 C CA . GLU A 1 95 ? -14.647 -6.900 -4.621 1.00 98.06 95 GLU A CA 1
ATOM 701 C C . GLU A 1 95 ? -14.023 -5.517 -4.410 1.00 98.06 95 GLU A C 1
ATOM 703 O O . GLU A 1 95 ? -14.674 -4.604 -3.899 1.00 98.06 95 GLU A O 1
ATOM 708 N N . ALA A 1 96 ? -12.785 -5.320 -4.874 1.00 98.44 96 ALA A N 1
ATOM 709 C CA . ALA A 1 96 ? -12.140 -4.015 -4.800 1.00 98.44 96 ALA A CA 1
ATOM 710 C C . ALA A 1 96 ? -12.878 -2.967 -5.648 1.00 98.44 96 ALA A C 1
ATOM 712 O O . ALA A 1 96 ? -13.062 -1.834 -5.206 1.00 98.44 96 ALA A O 1
ATOM 713 N N . LEU A 1 97 ? -13.341 -3.340 -6.846 1.00 98.69 97 LEU A N 1
ATOM 714 C CA . LEU A 1 97 ?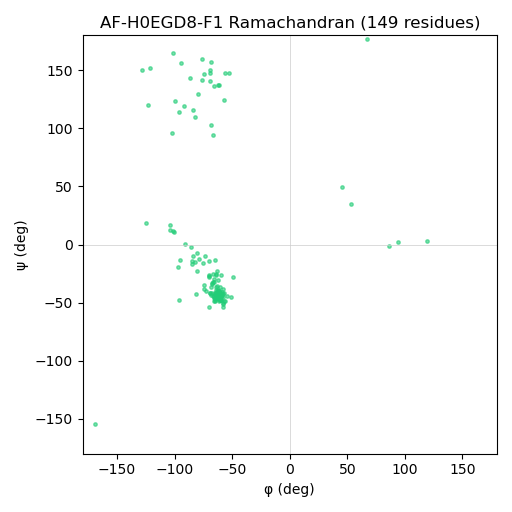 -14.084 -2.450 -7.738 1.00 98.69 97 LEU A CA 1
ATOM 715 C C . LEU A 1 97 ? -15.404 -1.980 -7.125 1.00 98.69 97 LEU A C 1
ATOM 717 O O . LEU A 1 97 ? -15.758 -0.813 -7.287 1.00 98.69 97 LEU A O 1
ATOM 721 N N . PHE A 1 98 ? -16.105 -2.865 -6.418 1.00 98.62 98 PHE A N 1
ATOM 722 C CA . PHE A 1 98 ? -17.358 -2.547 -5.743 1.00 98.62 98 PHE A CA 1
ATOM 723 C C . PHE A 1 98 ? -17.178 -1.450 -4.683 1.00 98.62 98 PHE A C 1
ATOM 725 O O . PHE A 1 98 ? -17.962 -0.506 -4.642 1.00 98.62 98 PHE A O 1
ATOM 732 N N . VAL A 1 99 ? -16.116 -1.535 -3.876 1.00 98.62 99 VAL A N 1
ATOM 733 C CA . VAL A 1 99 ? -15.848 -0.586 -2.781 1.00 98.62 99 VAL A CA 1
ATOM 734 C C . VAL A 1 99 ? -15.178 0.699 -3.275 1.00 98.62 99 VAL A C 1
ATOM 736 O O . VAL A 1 99 ? -15.485 1.803 -2.818 1.00 98.62 99 VAL A O 1
ATOM 739 N N . LEU A 1 100 ? -14.208 0.572 -4.180 1.00 98.62 100 LEU A N 1
ATOM 740 C CA . LEU A 1 100 ? -13.302 1.667 -4.529 1.00 98.62 100 LEU A CA 1
ATOM 741 C C . LEU A 1 100 ? -13.722 2.424 -5.790 1.00 98.62 100 LEU A C 1
ATOM 743 O O . LEU A 1 100 ? -13.267 3.551 -5.996 1.00 98.62 100 LEU A O 1
ATOM 747 N N . GLY A 1 101 ? -14.559 1.817 -6.635 1.00 98.62 101 GLY A N 1
ATOM 748 C CA . GLY A 1 101 ? -14.799 2.285 -7.994 1.00 98.62 101 GLY A CA 1
ATOM 749 C C . GLY A 1 101 ? -13.566 2.130 -8.893 1.00 98.62 101 GLY A C 1
ATOM 750 O O . GLY A 1 101 ? -12.491 1.701 -8.468 1.00 98.62 101 GLY A O 1
ATOM 751 N N . ARG A 1 102 ? -13.713 2.478 -10.177 1.00 98.19 102 ARG A N 1
ATOM 752 C CA . ARG A 1 102 ? -12.652 2.282 -11.187 1.00 98.19 102 ARG A CA 1
ATOM 753 C C . ARG A 1 102 ? -11.389 3.082 -10.872 1.00 98.19 102 ARG A C 1
ATOM 755 O O . ARG A 1 102 ? -10.286 2.537 -10.952 1.00 98.19 102 ARG A O 1
ATOM 762 N N . ASP A 1 103 ? -11.560 4.344 -10.495 1.00 98.00 103 ASP A N 1
ATOM 763 C CA . ASP A 1 103 ? -10.440 5.243 -10.211 1.00 98.00 103 ASP A CA 1
ATOM 764 C C . ASP A 1 103 ? -9.712 4.812 -8.937 1.00 98.00 103 ASP A C 1
ATOM 766 O O . ASP A 1 103 ? -8.488 4.728 -8.931 1.00 98.00 103 ASP A O 1
ATOM 770 N N . GLY A 1 104 ? -10.457 4.428 -7.894 1.00 98.44 104 GLY A N 1
ATOM 771 C CA . GLY A 1 104 ? -9.878 3.940 -6.644 1.00 98.44 104 GLY A CA 1
ATOM 772 C C . GLY A 1 104 ? -9.116 2.623 -6.807 1.00 98.44 104 GLY A C 1
ATOM 773 O O . GLY A 1 104 ? -8.009 2.501 -6.289 1.00 98.44 104 GLY A O 1
ATOM 774 N N . VAL A 1 105 ? -9.643 1.660 -7.578 1.00 98.69 105 VAL A N 1
ATOM 775 C CA . VAL A 1 105 ? -8.903 0.425 -7.908 1.00 98.69 105 VAL A CA 1
ATOM 776 C C . VAL A 1 105 ? -7.629 0.742 -8.684 1.00 98.69 105 VAL A C 1
ATOM 778 O O . VAL A 1 105 ? -6.571 0.198 -8.377 1.00 98.69 105 VAL A O 1
ATOM 781 N N . THR A 1 106 ? -7.706 1.637 -9.669 1.00 98.44 106 THR A N 1
ATOM 782 C CA . THR A 1 106 ? -6.536 2.024 -10.467 1.00 98.44 106 THR A CA 1
ATOM 783 C C . THR A 1 106 ? -5.475 2.685 -9.589 1.00 98.44 106 THR A C 1
ATOM 785 O O . THR A 1 106 ? -4.308 2.307 -9.657 1.00 98.44 106 THR A O 1
ATOM 788 N N . ALA A 1 107 ? -5.877 3.614 -8.722 1.00 98.62 107 ALA A N 1
ATOM 789 C CA . ALA A 1 107 ? -4.998 4.279 -7.769 1.00 98.62 107 ALA A CA 1
ATOM 790 C C . ALA A 1 107 ? -4.333 3.285 -6.801 1.00 98.62 107 ALA A C 1
ATOM 792 O O . ALA A 1 107 ? -3.119 3.340 -6.610 1.00 98.62 107 ALA A O 1
ATOM 793 N N . ALA A 1 108 ? -5.097 2.330 -6.260 1.00 98.69 108 ALA A N 1
ATOM 794 C CA . ALA A 1 108 ? -4.576 1.273 -5.396 1.00 98.69 108 ALA A CA 1
ATOM 795 C C . ALA A 1 108 ? -3.556 0.383 -6.122 1.00 98.69 108 ALA A C 1
ATOM 797 O O . ALA A 1 108 ? -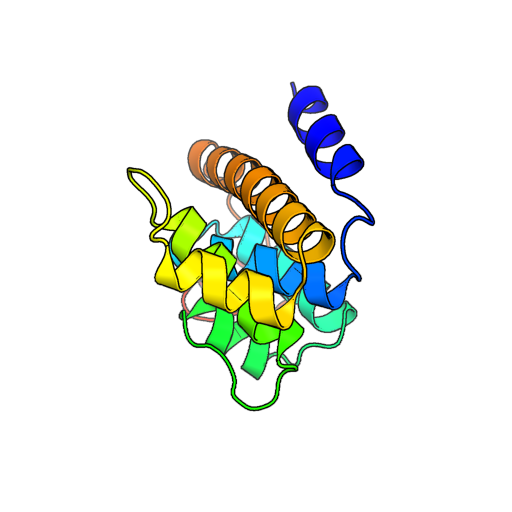2.469 0.159 -5.597 1.00 98.69 108 ALA A O 1
ATOM 798 N N . ILE A 1 109 ? -3.851 -0.055 -7.353 1.00 98.56 109 ILE A N 1
ATOM 799 C CA . ILE A 1 109 ? -2.917 -0.849 -8.168 1.00 98.56 109 ILE A CA 1
ATOM 800 C C . ILE A 1 109 ? -1.624 -0.071 -8.431 1.00 98.56 109 ILE A C 1
ATOM 802 O O . ILE A 1 109 ? -0.539 -0.622 -8.254 1.00 98.56 109 ILE A O 1
ATOM 806 N N . GLN A 1 110 ? -1.725 1.198 -8.839 1.00 98.44 110 GLN A N 1
ATOM 807 C CA . GLN A 1 110 ? -0.559 2.037 -9.125 1.00 98.44 110 GLN A CA 1
ATOM 808 C C . GLN A 1 110 ? 0.302 2.236 -7.873 1.00 98.44 110 GLN A C 1
ATOM 810 O O . GLN A 1 110 ? 1.514 2.038 -7.930 1.00 98.44 110 GLN A O 1
ATOM 815 N N . GLN A 1 111 ? -0.316 2.542 -6.728 1.00 98.56 111 GLN A N 1
ATOM 816 C CA . GLN A 1 111 ? 0.399 2.714 -5.464 1.00 98.56 111 GLN A CA 1
ATOM 817 C C . GLN A 1 111 ? 1.067 1.411 -5.001 1.00 98.56 111 GLN A C 1
ATOM 819 O O . GLN A 1 111 ? 2.242 1.418 -4.629 1.00 98.56 111 GLN A O 1
ATOM 824 N N . SER A 1 112 ? 0.366 0.275 -5.074 1.00 98.50 112 SER A N 1
ATOM 825 C CA . SER A 1 112 ? 0.938 -1.035 -4.746 1.00 98.50 112 SER A CA 1
ATOM 826 C C . SER A 1 112 ? 2.092 -1.406 -5.678 1.00 98.50 112 SER A C 1
ATOM 828 O O . SER A 1 112 ? 3.116 -1.892 -5.209 1.00 98.50 112 SER A O 1
ATOM 830 N N . ALA A 1 113 ? 1.975 -1.151 -6.983 1.00 97.69 113 ALA A N 1
ATOM 831 C CA . ALA A 1 113 ? 3.039 -1.429 -7.947 1.00 97.69 113 ALA A CA 1
ATOM 832 C C . ALA A 1 113 ? 4.274 -0.542 -7.714 1.00 97.69 113 ALA A C 1
ATOM 834 O O . ALA A 1 113 ? 5.403 -1.041 -7.702 1.00 97.69 113 ALA A O 1
ATOM 835 N N . ALA A 1 114 ? 4.067 0.756 -7.471 1.00 97.25 114 ALA A N 1
ATOM 836 C CA . ALA A 1 114 ? 5.136 1.689 -7.130 1.00 97.25 114 ALA A CA 1
ATOM 837 C C . ALA A 1 114 ? 5.877 1.255 -5.863 1.00 97.25 114 ALA A C 1
ATOM 839 O O . ALA A 1 114 ? 7.112 1.270 -5.821 1.00 97.25 114 ALA A O 1
ATOM 840 N N . PHE A 1 115 ? 5.140 0.816 -4.842 1.00 96.75 115 PHE A N 1
ATOM 841 C CA . PHE A 1 115 ? 5.759 0.354 -3.613 1.00 96.75 115 PHE A CA 1
ATOM 842 C C . PHE A 1 115 ? 6.412 -1.027 -3.748 1.00 96.75 115 PHE A C 1
ATOM 844 O O . PHE A 1 115 ? 7.491 -1.235 -3.205 1.00 96.75 115 PHE A O 1
ATOM 851 N N . MET A 1 116 ? 5.855 -1.946 -4.541 1.00 97.50 116 MET A N 1
ATOM 852 C CA . MET A 1 116 ? 6.502 -3.226 -4.854 1.00 97.50 116 MET A CA 1
ATOM 853 C C . MET A 1 116 ? 7.876 -3.008 -5.501 1.00 97.50 116 MET A C 1
ATOM 855 O O . MET A 1 116 ? 8.855 -3.642 -5.111 1.00 97.50 116 MET A O 1
ATOM 859 N N . HIS A 1 117 ? 7.980 -2.055 -6.433 1.00 96.50 117 HIS A N 1
ATOM 860 C CA . HIS A 1 117 ? 9.261 -1.655 -7.016 1.00 96.50 117 HIS A CA 1
ATOM 861 C C . HIS A 1 117 ? 10.242 -1.132 -5.950 1.00 96.50 117 HIS A C 1
ATOM 863 O O . HIS A 1 117 ? 11.407 -1.526 -5.940 1.00 96.50 117 HIS A O 1
ATOM 869 N N . ALA A 1 118 ? 9.781 -0.289 -5.018 1.00 95.25 118 ALA A N 1
ATOM 870 C CA . ALA A 1 118 ? 10.610 0.185 -3.907 1.00 95.25 118 ALA A CA 1
ATOM 871 C C . ALA A 1 118 ? 11.055 -0.958 -2.976 1.00 95.25 118 ALA A C 1
ATOM 873 O O . ALA A 1 118 ? 12.232 -1.043 -2.639 1.00 95.25 118 ALA A O 1
ATOM 874 N N . ALA A 1 119 ? 10.149 -1.866 -2.611 1.00 95.81 1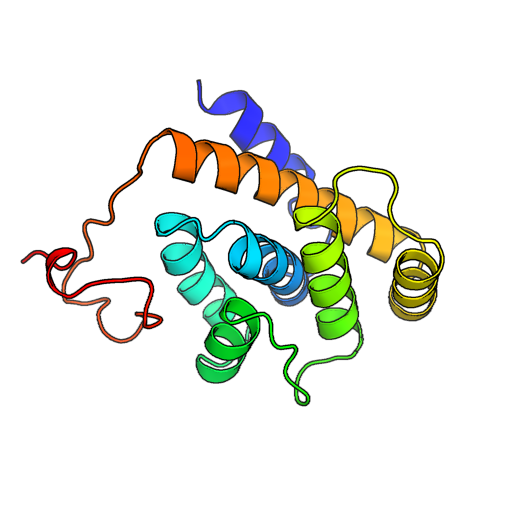19 ALA A N 1
ATOM 875 C CA . ALA A 1 119 ? 10.437 -3.005 -1.745 1.00 95.81 119 ALA A CA 1
ATOM 876 C C . ALA A 1 119 ? 11.485 -3.947 -2.358 1.00 95.81 119 ALA A C 1
ATOM 878 O O . ALA A 1 119 ? 12.386 -4.398 -1.654 1.00 95.81 119 ALA A O 1
ATOM 879 N N . ILE A 1 120 ? 11.423 -4.187 -3.675 1.00 95.75 120 ILE A N 1
ATOM 880 C CA . ILE A 1 120 ? 12.448 -4.947 -4.404 1.00 95.75 120 ILE A CA 1
ATOM 881 C C . ILE A 1 120 ? 13.814 -4.268 -4.281 1.00 95.75 120 ILE A C 1
ATOM 883 O O . ILE A 1 120 ? 14.789 -4.943 -3.964 1.00 95.75 120 ILE A O 1
ATOM 887 N N . LEU A 1 121 ? 13.896 -2.950 -4.500 1.00 94.06 121 LEU A N 1
ATOM 888 C CA . LEU A 1 121 ? 15.158 -2.211 -4.383 1.00 94.06 121 LEU A CA 1
ATOM 889 C C . LEU A 1 121 ? 15.721 -2.261 -2.956 1.00 94.06 121 LEU A C 1
ATOM 891 O O . LEU A 1 121 ? 16.912 -2.506 -2.789 1.00 94.06 121 LEU A O 1
ATOM 895 N N . LEU A 1 122 ? 14.871 -2.058 -1.944 1.00 92.00 122 LEU A N 1
ATOM 896 C CA . LEU A 1 122 ? 15.268 -2.087 -0.533 1.00 92.00 122 LEU A CA 1
ATOM 897 C C . LEU A 1 122 ? 15.801 -3.463 -0.120 1.00 92.00 122 LEU A C 1
ATOM 899 O O . LEU A 1 122 ? 16.857 -3.540 0.503 1.00 92.00 122 LEU A O 1
ATOM 903 N N . ASN A 1 123 ? 15.107 -4.536 -0.506 1.00 92.12 123 ASN A N 1
ATOM 904 C CA . ASN A 1 123 ? 15.539 -5.904 -0.223 1.00 92.12 123 ASN A CA 1
ATOM 905 C C . ASN A 1 123 ? 16.804 -6.285 -0.996 1.00 92.12 123 ASN A C 1
ATOM 907 O O . ASN A 1 123 ? 17.703 -6.897 -0.434 1.00 92.12 123 ASN A O 1
ATOM 911 N N . ALA A 1 124 ? 16.892 -5.932 -2.282 1.00 91.81 124 ALA A N 1
ATOM 912 C CA . ALA A 1 124 ? 18.048 -6.270 -3.111 1.00 91.81 124 ALA A CA 1
ATOM 913 C C . ALA A 1 124 ? 19.332 -5.571 -2.646 1.00 91.81 124 ALA A C 1
ATOM 915 O O . ALA A 1 124 ? 20.418 -6.121 -2.803 1.00 91.81 124 ALA A O 1
ATOM 916 N N . ALA A 1 125 ? 19.207 -4.362 -2.097 1.00 88.06 125 ALA A N 1
ATOM 917 C CA . ALA A 1 125 ? 20.332 -3.604 -1.566 1.00 88.06 125 ALA A CA 1
ATOM 918 C C . ALA A 1 125 ? 20.678 -3.953 -0.108 1.00 88.06 125 ALA A C 1
ATOM 920 O O . ALA A 1 125 ? 21.633 -3.376 0.406 1.00 88.06 125 ALA A O 1
ATOM 921 N N . ASP A 1 126 ? 19.922 -4.855 0.536 1.00 82.88 126 ASP A N 1
ATOM 922 C CA . ASP A 1 126 ? 20.075 -5.232 1.948 1.00 82.88 126 ASP A CA 1
ATOM 923 C C . ASP A 1 126 ? 20.255 -4.000 2.847 1.00 82.88 126 ASP A C 1
ATOM 925 O O . ASP A 1 126 ? 21.218 -3.866 3.604 1.00 82.88 126 ASP A O 1
ATOM 929 N N . ILE A 1 127 ? 19.357 -3.021 2.670 1.00 74.75 127 ILE A N 1
ATOM 930 C CA . ILE A 1 127 ? 19.415 -1.762 3.414 1.00 74.75 127 ILE A CA 1
ATOM 931 C C . ILE A 1 127 ? 19.140 -2.061 4.889 1.00 74.75 127 ILE A C 1
ATOM 933 O O . ILE A 1 127 ? 17.988 -2.114 5.330 1.00 74.75 127 ILE A O 1
ATOM 937 N N . VAL A 1 128 ? 20.222 -2.250 5.642 1.00 62.69 128 VAL A N 1
ATOM 938 C CA . VAL A 1 128 ? 20.206 -2.413 7.093 1.00 62.69 128 VAL A CA 1
ATOM 939 C C . VAL A 1 128 ? 19.833 -1.101 7.775 1.00 62.69 128 VAL A C 1
ATOM 941 O O . VAL A 1 128 ? 20.230 -0.007 7.363 1.00 62.69 128 VAL A O 1
ATOM 944 N N . LEU A 1 129 ? 19.034 -1.220 8.831 1.00 64.19 129 LEU A N 1
ATOM 945 C CA . LEU A 1 129 ? 18.632 -0.098 9.662 1.00 64.19 129 LEU A CA 1
ATOM 946 C C . LEU A 1 129 ? 19.760 0.258 10.639 1.00 64.19 129 LEU A C 1
ATOM 948 O O . LEU A 1 129 ? 20.252 -0.591 11.370 1.00 64.19 129 LEU A O 1
ATOM 952 N N . ILE A 1 130 ? 20.119 1.539 10.683 1.00 59.06 130 ILE A N 1
ATOM 953 C CA . ILE A 1 130 ? 20.793 2.165 11.825 1.00 59.06 130 ILE A CA 1
ATOM 954 C C . ILE A 1 130 ? 19.690 2.941 12.537 1.00 59.06 130 ILE A C 1
ATOM 956 O O . ILE A 1 130 ? 19.325 4.033 12.095 1.00 59.06 130 ILE A O 1
ATOM 960 N N . ILE A 1 131 ? 19.082 2.353 13.570 1.00 58.53 131 ILE A N 1
ATOM 961 C CA . ILE A 1 131 ? 17.972 2.994 14.288 1.00 58.53 131 ILE A CA 1
ATOM 962 C C . ILE A 1 131 ? 18.531 3.792 15.467 1.00 58.53 131 ILE A C 1
ATOM 964 O O . ILE A 1 131 ? 19.107 3.187 16.375 1.00 58.53 131 ILE A O 1
ATOM 968 N N . PRO A 1 132 ? 18.326 5.123 15.516 1.00 59.22 132 PRO A N 1
ATOM 969 C CA . PRO A 1 132 ? 18.652 5.902 16.702 1.00 59.22 132 PRO A CA 1
ATOM 970 C C . PRO A 1 132 ? 17.808 5.428 17.887 1.00 59.22 132 PRO A C 1
ATOM 972 O O . PRO A 1 132 ? 16.591 5.262 17.753 1.00 59.22 132 PRO A O 1
ATOM 975 N N . LYS A 1 133 ? 18.409 5.299 19.076 1.00 58.62 133 LYS A N 1
ATOM 976 C CA . LYS A 1 133 ? 17.698 4.902 20.312 1.00 58.62 133 LYS A CA 1
ATOM 977 C C . LYS A 1 133 ? 16.416 5.694 20.597 1.00 58.62 133 LYS A C 1
ATOM 979 O O . LYS A 1 133 ? 15.500 5.159 21.213 1.00 58.62 133 LYS A O 1
ATOM 984 N N . SER A 1 134 ? 16.320 6.942 20.139 1.00 61.31 134 SER A N 1
ATOM 985 C CA . SER A 1 134 ? 15.125 7.786 20.280 1.00 61.31 134 SER A CA 1
ATOM 986 C C . SER A 1 134 ? 13.891 7.280 19.519 1.00 61.31 134 SER A C 1
ATOM 988 O O . SER A 1 134 ? 12.793 7.762 19.776 1.00 61.31 134 SER A O 1
ATOM 990 N N . SER A 1 135 ? 14.045 6.320 18.601 1.00 60.66 135 SER A N 1
ATOM 991 C CA . SER A 1 135 ? 12.960 5.782 17.762 1.00 60.66 135 SER A CA 1
ATOM 992 C C . SER A 1 135 ? 12.473 4.393 18.207 1.00 60.66 135 SER A C 1
ATOM 994 O O . SER A 1 135 ? 11.748 3.725 17.472 1.00 60.66 135 SER A O 1
ATOM 996 N N . ARG A 1 136 ? 12.865 3.947 19.411 1.00 60.69 136 ARG A N 1
ATOM 997 C CA . ARG A 1 136 ? 12.628 2.587 19.935 1.00 60.69 136 ARG A CA 1
ATOM 998 C C . ARG A 1 136 ? 11.150 2.232 20.147 1.00 60.69 136 ARG A C 1
ATOM 1000 O O . ARG A 1 136 ? 10.799 1.059 20.066 1.00 60.69 136 ARG A O 1
ATOM 1007 N N . ASP A 1 137 ? 10.292 3.225 20.368 1.00 60.19 137 ASP A N 1
ATOM 1008 C CA . ASP A 1 137 ? 8.853 3.020 20.601 1.00 60.19 137 ASP A CA 1
ATOM 1009 C C . ASP A 1 137 ? 8.054 2.807 19.299 1.00 60.19 137 ASP A C 1
ATOM 1011 O O . ASP A 1 137 ? 6.877 2.458 19.341 1.00 60.19 137 ASP A O 1
ATOM 1015 N N . PHE A 1 138 ? 8.692 2.985 18.135 1.00 56.09 138 PHE A N 1
ATOM 1016 C CA . PHE A 1 138 ? 8.089 2.792 16.809 1.00 56.09 138 PHE A CA 1
ATOM 1017 C C . PHE A 1 138 ? 8.463 1.443 16.173 1.00 56.09 138 PHE A C 1
ATOM 1019 O O . PHE A 1 138 ? 8.248 1.228 14.980 1.00 56.09 138 PHE A O 1
ATOM 1026 N N . LEU A 1 139 ? 9.075 0.539 16.943 1.00 61.50 139 LEU A N 1
ATOM 1027 C CA . LEU A 1 139 ? 9.589 -0.730 16.437 1.00 61.50 139 LEU A CA 1
ATOM 1028 C C . LEU A 1 139 ? 8.492 -1.795 16.376 1.00 61.50 139 LEU A C 1
ATOM 1030 O O . LEU A 1 139 ? 8.018 -2.263 17.409 1.00 61.50 139 LEU A O 1
ATOM 1034 N N . VAL A 1 140 ? 8.166 -2.251 15.165 1.00 55.47 140 VAL A N 1
ATOM 1035 C CA . VAL A 1 140 ? 7.282 -3.405 14.954 1.00 55.47 140 VAL A CA 1
ATOM 1036 C C . VAL A 1 140 ? 8.084 -4.699 15.099 1.00 55.47 140 VAL A C 1
ATOM 1038 O O . VAL A 1 140 ? 8.920 -5.042 14.256 1.00 55.47 140 VAL A O 1
ATOM 1041 N N . ARG A 1 141 ? 7.835 -5.450 16.176 1.00 58.59 141 ARG A N 1
ATOM 1042 C CA . ARG A 1 141 ? 8.386 -6.808 16.348 1.00 58.59 141 ARG A CA 1
ATOM 1043 C C . ARG A 1 141 ? 7.597 -7.784 15.458 1.00 58.59 141 ARG A C 1
ATOM 1045 O O . ARG A 1 141 ? 6.383 -7.628 15.368 1.00 58.59 141 ARG A O 1
ATOM 1052 N N . PRO A 1 142 ? 8.217 -8.791 14.802 1.00 59.53 142 PRO A N 1
ATOM 1053 C CA . PRO A 1 142 ? 9.562 -9.354 15.007 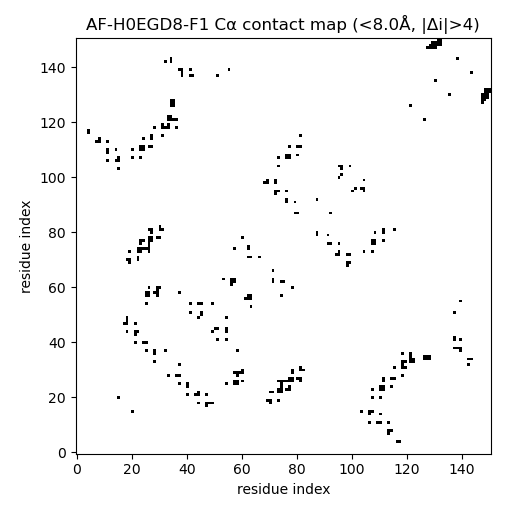1.00 59.53 142 PRO A CA 1
ATOM 1054 C C . PRO A 1 142 ? 10.640 -8.901 13.998 1.00 59.53 142 PRO A C 1
ATOM 1056 O O . PRO A 1 142 ? 11.704 -9.512 13.939 1.00 59.53 142 PRO A O 1
ATOM 1059 N N . TYR A 1 143 ? 10.380 -7.884 13.174 1.00 55.00 143 TYR A N 1
ATOM 1060 C CA . TYR A 1 143 ? 11.228 -7.581 12.009 1.00 55.00 143 TYR A CA 1
ATOM 1061 C C . TYR A 1 143 ? 12.469 -6.734 12.312 1.00 55.00 143 TYR A C 1
ATOM 1063 O O . TYR A 1 143 ? 13.324 -6.593 11.444 1.00 55.00 143 TYR A O 1
ATOM 1071 N N . ILE A 1 144 ? 12.566 -6.182 13.521 1.00 57.41 144 ILE A N 1
ATOM 1072 C CA . ILE A 1 144 ? 13.686 -5.349 13.958 1.00 57.41 144 ILE A CA 1
ATOM 1073 C C . ILE A 1 144 ? 14.287 -5.987 15.208 1.00 57.41 144 ILE A C 1
ATOM 1075 O O . ILE A 1 144 ? 13.585 -6.172 16.209 1.00 57.41 144 ILE A O 1
ATOM 1079 N N . GLN A 1 145 ? 15.566 -6.358 15.142 1.00 56.75 145 GLN A N 1
ATOM 1080 C CA . GLN A 1 145 ? 16.280 -6.989 16.246 1.00 56.75 145 GLN A CA 1
ATOM 1081 C C . GLN A 1 145 ? 17.045 -5.951 17.071 1.00 56.75 145 GLN A C 1
ATOM 1083 O O . GLN A 1 145 ? 17.385 -4.867 16.611 1.00 56.75 145 GLN A O 1
ATOM 1088 N N . GLU A 1 146 ? 17.327 -6.281 18.331 1.00 53.91 146 GLU A N 1
ATOM 1089 C CA . GLU A 1 146 ? 17.992 -5.367 19.272 1.00 53.91 146 GLU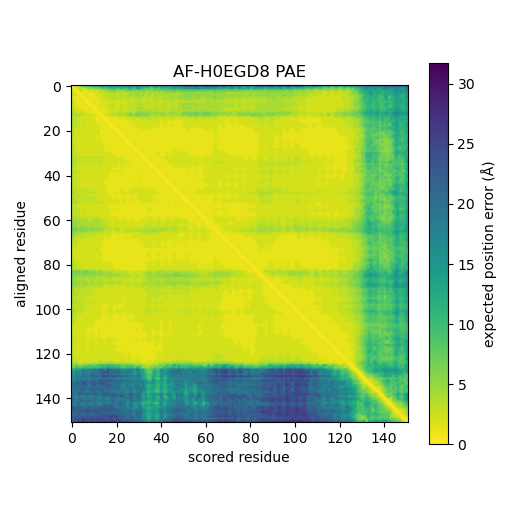 A CA 1
ATOM 1090 C C . GLU A 1 146 ? 19.419 -4.994 18.835 1.00 53.91 146 GLU A C 1
ATOM 1092 O O . GLU A 1 146 ? 19.919 -3.930 19.186 1.00 53.91 146 GLU A O 1
ATOM 1097 N N . GLN A 1 147 ? 20.034 -5.839 18.005 1.00 53.19 147 GLN A N 1
ATOM 1098 C CA . GLN A 1 147 ? 21.329 -5.610 17.362 1.00 53.19 147 GLN A CA 1
ATOM 1099 C C . GLN A 1 147 ? 21.310 -4.518 16.273 1.00 53.19 147 GLN A C 1
ATOM 1101 O O . GLN A 1 147 ? 22.374 -4.045 15.888 1.00 53.19 147 GLN A O 1
ATOM 1106 N N . ASP A 1 148 ? 20.126 -4.096 15.813 1.00 51.00 148 ASP A N 1
ATOM 1107 C CA . ASP A 1 148 ? 19.947 -3.062 14.779 1.00 51.00 148 ASP A CA 1
ATOM 1108 C C . ASP A 1 148 ? 19.826 -1.641 15.388 1.00 51.00 148 ASP A C 1
ATOM 1110 O O . ASP A 1 148 ? 19.644 -0.644 14.681 1.00 51.00 148 ASP A O 1
ATOM 1114 N N . ILE A 1 149 ? 19.908 -1.533 16.722 1.00 55.16 149 ILE A N 1
ATOM 1115 C CA . ILE A 1 149 ? 19.834 -0.277 17.480 1.00 55.16 149 ILE A CA 1
ATOM 1116 C C . ILE A 1 149 ? 21.251 0.164 17.852 1.00 55.16 149 ILE A C 1
ATOM 1118 O O . ILE A 1 149 ? 21.974 -0.556 18.539 1.00 55.16 149 ILE A O 1
ATOM 1122 N N . VAL A 1 150 ? 21.626 1.376 17.450 1.00 55.75 150 VAL A N 1
ATOM 1123 C CA . VAL A 1 150 ? 22.959 1.953 17.689 1.00 55.75 150 VAL A CA 1
ATOM 1124 C C . VAL A 1 150 ? 22.841 3.257 18.483 1.00 55.75 150 VAL A C 1
ATOM 1126 O O . VAL A 1 150 ? 21.790 3.905 18.464 1.00 55.75 150 VAL A O 1
ATOM 1129 N N . ASP A 1 151 ? 23.889 3.568 19.255 1.00 51.22 151 ASP A N 1
ATOM 1130 C CA . ASP A 1 151 ? 23.968 4.738 20.149 1.00 51.22 151 ASP A CA 1
ATOM 1131 C C . ASP A 1 151 ? 23.866 6.082 19.413 1.00 51.22 151 ASP A C 1
ATOM 1133 O O . ASP A 1 151 ? 24.525 6.244 18.360 1.00 51.22 151 ASP A O 1
#

Mean predicted aligned error: 5.7 Å

Secondary structure (DSSP, 8-state):
--HHHHHHHHHHTTSS-HHHHHHHHHHHHHHH--HHHHHHHHHHHHHHT--HHHHHHHHHT---SSS-HHHHHHHHHHHHHHH-SSPPPHHHHHHHHHHHHHHHHHHHHHHHHHHHHHHHHHHHTT----EEGGGGGG--TTSS-GGGEE-

Nearest PDB structures (foldseek):
  3c1l-assembly2_J  TM=8.216E-01  e=1.958E-02  Mesorhizobium japonicum MAFF 303099
  6k40-assembly3_C  TM=8.672E-01  e=3.148E-02  Deinococcus radiodurans R1 = ATCC 13939 = DSM 20539
  2oyo-assembly1_A  TM=8.704E-01  e=4.389E-02  Deinococcus geothermalis DSM 11300
  6ohj-assembly1_B  TM=7.910E-01  e=7.398E-02  Marinomonas mediterranea MMB-1
  6ohi-assembly1_B  TM=7.364E-01  e=1.508E-01  Marinomonas mediterranea MMB-1

Solvent-accessible surface area (backbone atoms only — not comparable to full-atom values): 8385 Å² total; per-residue (Å²): 130,62,62,69,60,52,53,45,50,59,71,42,59,77,62,47,60,66,50,46,44,37,24,10,45,37,18,27,38,36,71,69,61,22,56,50,56,52,51,55,47,45,57,50,31,42,75,46,67,46,52,69,70,50,50,50,38,27,45,73,63,43,77,65,87,90,60,53,71,59,37,48,38,33,18,54,49,16,37,51,62,63,69,56,91,70,81,84,55,68,64,64,52,49,57,30,35,73,71,43,35,72,68,43,41,50,31,38,51,49,42,23,52,45,42,46,56,49,39,51,54,44,51,75,64,63,55,74,62,80,37,56,66,90,55,62,90,63,64,60,78,86,75,63,59,80,87,41,53,44,132

InterPro domains:
  IPR029032 AhpD-like [G3DSA:1.20.1290.10] (1-127)
  IPR029032 AhpD-like [SSF69118] (10-128)

Radius of gyration: 15.18 Å; Cα contacts (8 Å, |Δi|>4): 191; chains: 1; bounding box: 41×27×34 Å

Foldseek 3Di:
DCVVLVVLCVVLPPLDQQLLLLLLLLLLCLQLVLLVSLLVSLVSNVVSPDDNVCSLCSSPVHHDPPDDPSSSLLSQLLNQVNVDPDDRDPVNLVSSCVPQNPSRSVSSNSSSVSSNVVSCVSVVVVPQAADEPVSVVSDRPPSDDPVSYDD

pLDDT: mean 89.68, std 14.59, range [51.0, 98.88]

Sequence (151 aa):
MAQPWCNLQLATAGLLPPVEAESAVLGVLSITRAVYGIYAHTILAQKAGFTLSQVEAMLAGDCPSDITERQSAIFKLAVKLAQMRGPLDSVSFNEALFVLGRDGVTAAIQQSAAFMHAAILLNAADIVLIIPKSSRDFLVRPYIQEQDIVD